Protein AF-A0A954MR33-F1 (afdb_monomer_lite)

Foldseek 3Di:
DDDDDDPPPDDDPVNVVVVVVVVVVVVVVVVVVVVVVVVVVVVVVVVVVVVLVVQLQVVVCVVLVDGFDQFDDPPDPPQGGDGSVLVSCVSRPNVVVNVVPPVVVNVCPCVVVVCSVVPPPDD

Structure (mmCIF, N/CA/C/O backbone):
data_AF-A0A954MR33-F1
#
_entry.id   AF-A0A954MR33-F1
#
loop_
_atom_site.group_PDB
_atom_site.id
_atom_site.type_symbol
_atom_site.label_atom_id
_atom_site.label_alt_id
_atom_site.label_comp_id
_atom_site.label_asym_id
_atom_site.label_entity_id
_atom_site.label_seq_id
_atom_site.pdbx_PDB_ins_code
_atom_site.Cartn_x
_atom_site.Cartn_y
_atom_site.Cartn_z
_atom_site.occupancy
_atom_site.B_iso_or_equiv
_atom_site.auth_seq_id
_atom_site.auth_comp_id
_atom_site.auth_asym_id
_atom_site.auth_atom_id
_atom_site.pdbx_PDB_model_num
ATOM 1 N N . MET A 1 1 ? -55.265 30.961 31.242 1.00 49.25 1 MET A N 1
ATOM 2 C CA . MET A 1 1 ? -53.797 31.098 31.392 1.00 49.25 1 MET A CA 1
ATOM 3 C C . MET A 1 1 ? -53.198 29.703 31.623 1.00 49.25 1 MET A C 1
ATOM 5 O O . MET A 1 1 ? -53.251 29.200 32.737 1.00 49.25 1 MET A O 1
ATOM 9 N N . LYS A 1 2 ? -52.750 29.004 30.566 1.00 54.09 2 LYS A N 1
ATOM 10 C CA . LYS A 1 2 ? -52.197 27.635 30.661 1.00 54.09 2 LYS A CA 1
ATOM 11 C C . LYS A 1 2 ? -50.698 27.720 30.971 1.00 54.09 2 LYS A C 1
ATOM 13 O O . LYS A 1 2 ? -49.931 28.174 30.130 1.00 54.09 2 LYS A O 1
ATOM 18 N N . ARG A 1 3 ? -50.285 27.332 32.183 1.00 65.56 3 ARG A N 1
ATOM 19 C CA . ARG A 1 3 ? -48.866 27.267 32.575 1.00 65.56 3 ARG A CA 1
ATOM 20 C C . ARG A 1 3 ? -48.247 25.983 32.023 1.00 65.56 3 ARG A C 1
ATOM 22 O O . ARG A 1 3 ? -48.623 24.888 32.430 1.00 65.56 3 ARG A O 1
ATOM 29 N N . ASN A 1 4 ? -47.320 26.148 31.088 1.00 64.88 4 ASN A N 1
ATOM 30 C CA . ASN A 1 4 ? -46.557 25.076 30.462 1.00 64.88 4 ASN A CA 1
ATOM 31 C C . ASN A 1 4 ? -45.481 24.597 31.458 1.00 64.88 4 ASN A C 1
ATOM 33 O O . ASN A 1 4 ? -44.533 25.335 31.726 1.00 64.88 4 ASN A O 1
ATOM 37 N N . ARG A 1 5 ? -45.642 23.416 32.071 1.00 69.06 5 ARG A N 1
ATOM 38 C CA . ARG A 1 5 ? -44.605 22.844 32.948 1.00 69.06 5 ARG A CA 1
ATOM 39 C C . ARG A 1 5 ? -43.525 22.218 32.069 1.00 69.06 5 ARG A C 1
ATOM 41 O O . ARG A 1 5 ? -43.779 21.204 31.427 1.00 69.06 5 ARG A O 1
ATOM 48 N N . LYS A 1 6 ? -42.336 22.818 32.037 1.00 66.50 6 LYS A N 1
ATOM 49 C CA . LYS A 1 6 ? -41.143 22.157 31.503 1.00 66.50 6 LYS A CA 1
ATOM 50 C C . LYS A 1 6 ? -40.707 21.102 32.522 1.00 66.50 6 LYS A C 1
ATOM 52 O O . LYS A 1 6 ? -40.480 21.441 33.679 1.00 66.50 6 LYS A O 1
ATOM 57 N N . PHE A 1 7 ? -40.668 19.838 32.111 1.00 59.94 7 PHE A N 1
ATOM 58 C CA . PHE A 1 7 ? -40.017 18.781 32.879 1.00 59.94 7 PHE A CA 1
ATOM 59 C C . PHE A 1 7 ? -38.512 18.990 32.749 1.00 59.94 7 PHE A C 1
ATOM 61 O O . PHE A 1 7 ? -37.950 18.735 31.688 1.00 59.94 7 PHE A O 1
ATOM 68 N N . ASP A 1 8 ? -37.886 19.498 33.804 1.00 62.78 8 ASP A N 1
ATOM 69 C CA . ASP A 1 8 ? -36.432 19.516 33.914 1.00 62.78 8 ASP A CA 1
ATOM 70 C C . ASP A 1 8 ? -36.014 18.156 34.488 1.00 62.78 8 ASP A C 1
ATOM 72 O O . ASP A 1 8 ? -36.080 17.913 35.694 1.00 62.78 8 ASP A O 1
ATOM 76 N N . SER A 1 9 ? -35.7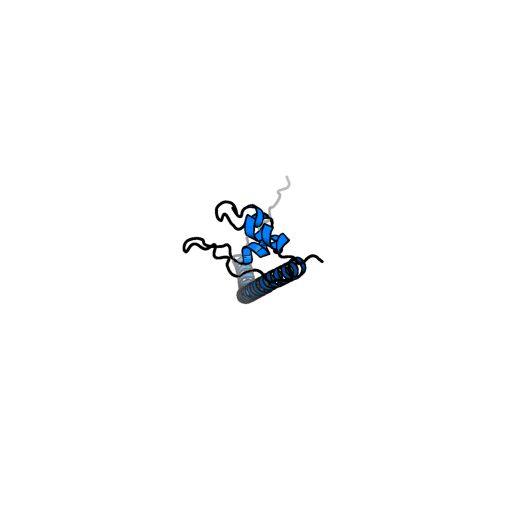12 17.204 33.606 1.00 67.38 9 SER A N 1
ATOM 77 C CA . SER A 1 9 ? -35.150 15.909 33.986 1.00 67.38 9 SER A CA 1
ATOM 78 C C . SER A 1 9 ? -33.659 16.095 34.265 1.00 67.38 9 SER A C 1
ATOM 80 O O . SER A 1 9 ? -32.845 16.101 33.342 1.00 67.38 9 SER A O 1
ATOM 82 N N . GLY A 1 10 ? -33.306 16.288 35.536 1.00 72.75 10 GLY A N 1
ATOM 83 C CA . GLY A 1 10 ? -31.915 16.297 35.979 1.00 72.75 10 GLY A CA 1
ATOM 84 C C . GLY A 1 10 ? -31.289 14.915 35.797 1.00 72.75 10 GLY A C 1
ATOM 85 O O . GLY A 1 10 ? -31.802 13.931 36.323 1.00 72.75 10 GLY A O 1
ATOM 86 N N . PHE A 1 11 ? -30.192 14.853 35.044 1.00 71.06 11 PHE A N 1
ATOM 87 C CA . PHE A 1 11 ? -29.428 13.628 34.823 1.00 71.06 11 PHE A CA 1
ATOM 88 C C . PHE A 1 11 ? -28.820 13.175 36.151 1.00 71.06 11 PHE A C 1
ATOM 90 O O . PHE A 1 11 ? -28.105 13.941 36.807 1.00 71.06 11 PHE A O 1
ATOM 97 N N . THR A 1 12 ? -29.110 11.952 36.585 1.00 86.19 12 THR A N 1
ATOM 98 C CA . THR A 1 12 ? -28.494 11.441 37.809 1.00 86.19 12 THR A CA 1
ATOM 99 C C . THR A 1 12 ? -27.020 11.141 37.530 1.00 86.19 12 THR A C 1
ATOM 101 O O . THR A 1 12 ? -26.667 10.602 36.482 1.00 86.19 12 THR A O 1
ATOM 104 N N . LEU A 1 13 ? -26.125 11.476 38.467 1.00 86.38 13 LEU A N 1
ATOM 105 C CA . LEU A 1 13 ? -24.688 11.156 38.364 1.00 86.38 13 LEU A CA 1
ATOM 106 C C . LEU A 1 13 ? -24.444 9.671 38.029 1.00 86.38 13 LEU A C 1
ATOM 108 O O . LEU A 1 13 ? -23.473 9.333 37.356 1.00 86.38 13 LEU A O 1
ATOM 112 N N . ILE A 1 14 ? -25.357 8.804 38.472 1.00 91.25 14 ILE A N 1
ATOM 113 C CA . ILE A 1 14 ? -25.335 7.359 38.248 1.00 91.25 14 ILE A CA 1
ATOM 114 C C . ILE A 1 14 ? -25.606 6.976 36.788 1.00 91.25 14 ILE A C 1
ATOM 116 O O . ILE A 1 14 ? -24.909 6.110 36.260 1.00 91.25 14 ILE A O 1
ATOM 120 N N . GLU A 1 15 ? -26.554 7.634 36.113 1.00 89.81 15 GLU A N 1
ATOM 121 C CA . GLU A 1 15 ? -26.833 7.381 34.694 1.00 89.81 15 GLU A CA 1
ATOM 122 C C . GLU A 1 15 ? -25.617 7.723 33.834 1.00 89.81 15 GLU A C 1
ATOM 124 O O . GLU A 1 15 ? -25.275 6.975 32.920 1.00 89.81 15 GLU A O 1
ATOM 129 N N . LEU A 1 16 ? -24.899 8.802 34.165 1.00 90.31 16 LEU A N 1
ATOM 130 C CA . LEU A 1 16 ? -23.695 9.196 33.427 1.00 90.31 16 LEU A CA 1
ATOM 131 C C . LEU A 1 16 ? -22.553 8.203 33.646 1.00 90.31 16 LEU A C 1
ATOM 133 O O . LEU A 1 16 ? -21.842 7.850 32.705 1.00 90.31 16 LEU A O 1
ATOM 137 N N . LEU A 1 17 ? -22.401 7.732 34.884 1.00 92.81 17 LEU A N 1
ATOM 138 C CA . LEU A 1 17 ? -21.331 6.823 35.281 1.00 92.81 17 LEU A CA 1
ATOM 139 C C . LEU A 1 17 ? -21.471 5.453 34.599 1.00 92.81 17 LEU A C 1
ATOM 141 O O . LEU A 1 17 ? -20.485 4.898 34.115 1.00 92.81 17 LEU A O 1
ATOM 145 N N . VAL A 1 18 ? -22.696 4.935 34.478 1.00 94.00 18 VAL A N 1
ATOM 146 C CA . VAL A 1 18 ? -22.956 3.682 33.749 1.00 94.00 18 VAL A CA 1
ATOM 147 C C . VAL A 1 18 ? -22.573 3.799 32.275 1.00 94.00 18 VAL A C 1
ATOM 149 O O . VAL A 1 18 ? -21.949 2.889 31.728 1.00 94.00 18 VAL A O 1
ATOM 152 N N . VAL A 1 19 ? -22.891 4.923 31.631 1.00 94.62 19 VAL A N 1
ATOM 153 C CA . VAL A 1 19 ? -22.623 5.107 30.198 1.00 94.62 19 VAL A CA 1
ATOM 154 C C . VAL A 1 19 ? -21.122 5.128 29.922 1.00 94.62 19 VAL A C 1
ATOM 156 O O . VAL A 1 19 ? -20.651 4.418 29.031 1.00 94.62 19 VAL A O 1
ATOM 159 N N . ILE A 1 20 ? -20.347 5.876 30.711 1.00 95.50 20 ILE A N 1
ATOM 160 C CA . ILE A 1 20 ? -18.889 5.911 30.537 1.00 95.50 20 ILE A CA 1
ATOM 161 C C . ILE A 1 20 ? -18.244 4.552 30.843 1.00 95.50 20 ILE A C 1
ATOM 163 O O . ILE A 1 20 ? -17.287 4.176 30.167 1.00 95.50 20 ILE A O 1
ATOM 167 N N . ALA A 1 21 ? -18.789 3.785 31.796 1.00 95.12 21 ALA A N 1
ATOM 168 C CA . ALA A 1 21 ? -18.299 2.447 32.117 1.00 95.12 21 ALA A CA 1
ATOM 169 C C . ALA A 1 21 ? -18.500 1.476 30.944 1.00 95.12 21 ALA A C 1
ATOM 171 O O . ALA A 1 21 ? -17.578 0.745 30.582 1.00 95.12 21 ALA A O 1
ATOM 172 N N . ILE A 1 22 ? -19.667 1.513 30.293 1.00 95.81 22 ILE A N 1
ATOM 173 C CA . ILE A 1 22 ? -19.939 0.691 29.108 1.00 95.81 22 ILE A CA 1
ATOM 174 C C . ILE A 1 22 ? -19.003 1.086 27.956 1.00 95.81 22 ILE A C 1
ATOM 176 O O . ILE A 1 22 ? -18.389 0.212 27.347 1.00 95.81 22 ILE A O 1
ATOM 180 N N . ILE A 1 23 ? -18.821 2.386 27.686 1.00 95.56 23 ILE A N 1
ATOM 181 C CA . ILE A 1 23 ? -17.908 2.862 26.630 1.00 95.56 23 ILE A CA 1
ATOM 182 C C . ILE A 1 23 ? -16.465 2.412 26.904 1.00 95.56 23 ILE A C 1
ATOM 184 O O . ILE A 1 23 ? -15.787 1.954 25.985 1.00 95.56 23 ILE A O 1
ATOM 188 N N . ALA A 1 24 ? -15.999 2.484 28.155 1.0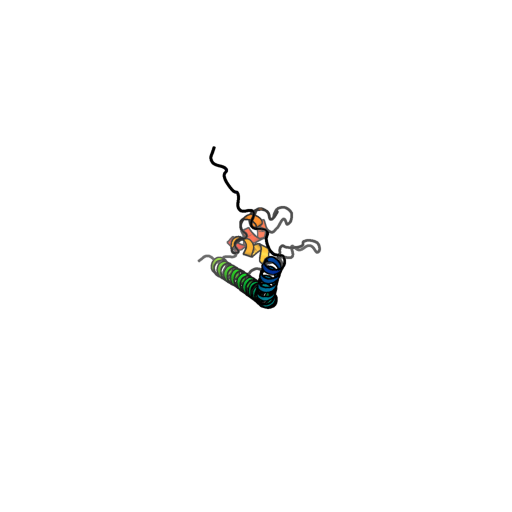0 95.06 24 ALA A N 1
ATOM 189 C CA . ALA A 1 24 ? -14.654 2.053 28.531 1.00 95.06 24 ALA A CA 1
ATOM 190 C C . ALA A 1 24 ? -14.423 0.553 28.274 1.00 95.06 24 ALA A C 1
ATOM 192 O O . ALA A 1 24 ? -13.364 0.178 27.768 1.00 95.06 24 ALA A O 1
ATOM 193 N N . VAL A 1 25 ? -15.416 -0.298 28.562 1.00 94.31 25 VAL A N 1
ATOM 194 C CA . VAL A 1 25 ? -15.359 -1.742 28.267 1.00 94.31 25 VAL A CA 1
ATOM 195 C C . VAL A 1 25 ? -15.369 -2.004 26.760 1.00 94.31 25 VAL A C 1
ATOM 197 O O . VAL A 1 25 ? -14.606 -2.830 26.271 1.00 94.31 25 VAL A O 1
ATOM 200 N N . LEU A 1 26 ? -16.187 -1.280 25.995 1.00 95.50 26 LEU A N 1
ATOM 201 C CA . LEU A 1 26 ? -16.221 -1.437 24.540 1.00 95.50 26 LEU A CA 1
ATOM 202 C C . LEU A 1 26 ? -14.888 -1.028 23.895 1.00 95.50 26 LEU A C 1
ATOM 204 O O . LEU A 1 26 ? -14.363 -1.749 23.050 1.00 95.50 26 LEU A O 1
ATOM 208 N N . VAL A 1 27 ? -14.301 0.097 24.309 1.00 93.75 27 VAL A N 1
ATOM 209 C CA . VAL A 1 27 ? -13.027 0.585 23.757 1.00 93.75 27 VAL A CA 1
ATOM 210 C C . VAL A 1 27 ? -11.847 -0.296 24.176 1.00 93.75 27 VAL A C 1
ATOM 212 O O . VAL A 1 27 ? -10.956 -0.534 23.358 1.00 93.75 27 VAL A O 1
ATOM 215 N N . SER A 1 28 ? -11.832 -0.822 25.405 1.00 91.38 28 SER A N 1
ATOM 216 C CA . SER A 1 28 ? -10.748 -1.699 25.873 1.00 91.38 28 SER A CA 1
ATOM 217 C C . SER A 1 28 ? -10.663 -3.006 25.081 1.00 91.38 28 SER A C 1
ATOM 219 O O . SER A 1 28 ? -9.561 -3.486 24.824 1.00 91.38 28 SER A O 1
ATOM 221 N N . LEU A 1 29 ? -11.798 -3.530 24.609 1.00 90.69 29 LEU A N 1
ATOM 222 C CA . LEU A 1 29 ? -11.844 -4.689 23.714 1.00 90.69 29 LEU A CA 1
ATOM 223 C C . LEU A 1 29 ? -11.387 -4.350 22.282 1.00 90.69 29 LEU A C 1
ATOM 225 O O . LEU A 1 29 ? -10.856 -5.212 21.583 1.00 90.69 29 LEU A O 1
ATOM 229 N N . LEU A 1 30 ? -11.542 -3.095 21.846 1.00 88.62 30 LEU A N 1
ATOM 230 C CA . LEU A 1 30 ? -11.180 -2.645 20.496 1.00 88.62 30 LEU A CA 1
ATOM 231 C C . LEU A 1 30 ? -9.697 -2.264 20.353 1.00 88.62 30 LEU A C 1
ATOM 233 O O . LEU A 1 30 ? -9.094 -2.540 19.316 1.00 88.62 30 LEU A O 1
ATOM 237 N N . LEU A 1 31 ? -9.077 -1.664 21.372 1.00 86.69 31 LEU A N 1
ATOM 238 C CA . LEU A 1 31 ? -7.673 -1.220 21.340 1.00 86.69 31 LEU A CA 1
ATOM 239 C C . LEU A 1 31 ? -6.654 -2.299 20.905 1.00 86.69 31 LEU A C 1
ATOM 241 O O . LEU A 1 31 ? -5.855 -2.011 20.005 1.00 86.69 31 LEU A O 1
ATOM 245 N N . PRO A 1 32 ? -6.659 -3.529 21.461 1.00 84.00 32 PRO A N 1
ATOM 246 C CA . PRO A 1 32 ? -5.722 -4.572 21.037 1.00 84.00 32 PRO A CA 1
ATOM 247 C C . PRO A 1 32 ? -6.002 -5.073 19.610 1.00 84.00 32 PRO A C 1
ATOM 249 O O . PRO A 1 32 ? -5.073 -5.446 18.891 1.00 84.00 32 PRO A O 1
ATOM 252 N N . ALA A 1 33 ? -7.260 -5.039 19.158 1.00 86.44 33 ALA A N 1
ATOM 253 C CA . ALA A 1 33 ? -7.639 -5.446 17.805 1.00 86.44 33 ALA A CA 1
ATOM 254 C C . ALA A 1 33 ? -7.193 -4.425 16.738 1.00 86.44 33 ALA A C 1
ATOM 256 O O . ALA A 1 33 ? -6.748 -4.804 15.653 1.00 86.44 33 ALA A O 1
ATOM 257 N N . VAL A 1 34 ? -7.230 -3.123 17.049 1.00 88.38 34 VAL A N 1
ATOM 258 C CA . VAL A 1 34 ? -6.817 -2.048 16.124 1.00 88.38 34 VAL A CA 1
ATOM 259 C C . VAL A 1 34 ? -5.332 -2.141 15.758 1.00 88.38 34 VAL A C 1
ATOM 261 O O . VAL A 1 34 ? -4.946 -1.824 14.631 1.00 88.38 34 VAL A O 1
ATOM 264 N N . GLN A 1 35 ? -4.480 -2.600 16.674 1.00 82.88 35 GLN A N 1
ATOM 265 C CA . GLN A 1 35 ? -3.043 -2.742 16.421 1.00 82.88 35 GLN A CA 1
ATOM 266 C C . GLN A 1 35 ? -2.748 -3.905 15.470 1.00 82.88 35 GLN A C 1
ATOM 268 O O . GLN A 1 35 ? -1.981 -3.736 14.520 1.00 82.88 35 GLN A O 1
ATOM 273 N N . GLN A 1 36 ? -3.436 -5.036 15.659 1.00 84.88 36 GLN A N 1
ATOM 274 C CA . GLN A 1 36 ? -3.368 -6.177 14.743 1.00 84.88 36 GLN A CA 1
ATOM 275 C C . GLN A 1 36 ? -3.857 -5.790 13.344 1.00 84.88 36 GLN A C 1
ATOM 277 O O . GLN A 1 36 ? -3.195 -6.090 12.351 1.00 84.88 36 GLN A O 1
ATOM 282 N N . ALA A 1 37 ? -4.961 -5.041 13.260 1.00 82.94 37 ALA A N 1
ATOM 283 C CA . ALA A 1 37 ? -5.478 -4.533 11.993 1.00 82.94 37 ALA A CA 1
ATOM 284 C C . ALA A 1 37 ? -4.490 -3.576 11.303 1.00 82.94 37 ALA A C 1
ATOM 286 O O . ALA A 1 37 ? -4.252 -3.698 10.101 1.00 82.94 37 ALA A O 1
ATOM 287 N N . ARG A 1 38 ? -3.851 -2.661 12.047 1.00 91.62 38 ARG A N 1
ATOM 288 C CA . ARG A 1 38 ? -2.814 -1.768 11.497 1.00 91.62 38 ARG A CA 1
ATOM 289 C C . ARG A 1 38 ? -1.606 -2.537 10.983 1.00 91.62 38 ARG A C 1
ATOM 291 O O . ARG A 1 38 ? -1.068 -2.199 9.931 1.00 91.62 38 ARG A O 1
ATOM 298 N N . GLU A 1 39 ? -1.157 -3.553 11.708 1.00 89.19 39 GLU A N 1
ATOM 299 C CA . GLU A 1 39 ? -0.007 -4.338 11.276 1.00 89.19 39 GLU A CA 1
ATOM 300 C C . GLU A 1 39 ? -0.332 -5.204 10.054 1.00 89.19 39 GLU A C 1
ATOM 302 O O . GLU A 1 39 ? 0.448 -5.226 9.100 1.00 89.19 39 GLU A O 1
ATOM 307 N N . ALA A 1 40 ? -1.510 -5.827 10.018 1.00 87.25 40 ALA A N 1
ATOM 308 C CA . ALA A 1 40 ? -2.002 -6.546 8.847 1.00 87.25 40 ALA A CA 1
ATOM 309 C C . ALA A 1 40 ? -2.151 -5.623 7.624 1.00 87.25 40 ALA A C 1
ATOM 311 O O . ALA A 1 40 ? -1.763 -6.005 6.517 1.00 87.25 40 ALA A O 1
ATOM 312 N N . ALA A 1 41 ? -2.633 -4.390 7.816 1.00 87.31 41 ALA A N 1
ATOM 313 C CA . ALA A 1 41 ? -2.711 -3.382 6.761 1.00 87.31 41 ALA A CA 1
ATOM 314 C C . ALA A 1 41 ? -1.321 -3.007 6.224 1.00 87.31 41 ALA A C 1
ATOM 316 O O . ALA A 1 41 ? -1.118 -3.042 5.012 1.00 87.31 41 ALA A O 1
ATOM 317 N N . ARG A 1 42 ? -0.330 -2.751 7.094 1.00 93.06 42 ARG A N 1
ATOM 318 C CA . ARG A 1 42 ? 1.058 -2.470 6.670 1.00 93.06 42 ARG A CA 1
ATOM 319 C C . ARG A 1 42 ? 1.676 -3.632 5.892 1.00 93.06 42 ARG A C 1
ATOM 321 O O . ARG A 1 42 ? 2.305 -3.415 4.859 1.00 93.06 42 ARG A O 1
ATOM 328 N N . ARG A 1 43 ? 1.471 -4.870 6.356 1.00 92.38 43 ARG A N 1
ATOM 329 C CA . ARG A 1 43 ? 1.940 -6.081 5.660 1.00 92.38 43 ARG A CA 1
ATOM 330 C C . ARG A 1 43 ? 1.283 -6.225 4.286 1.00 92.38 43 ARG A C 1
ATOM 332 O O . ARG A 1 43 ? 1.967 -6.508 3.306 1.00 92.38 43 ARG A O 1
ATOM 339 N N . THR A 1 44 ? -0.024 -5.991 4.207 1.00 90.81 44 THR A N 1
ATOM 340 C CA . THR A 1 44 ? -0.791 -6.075 2.955 1.00 90.81 44 THR A CA 1
ATOM 341 C C . THR A 1 44 ? -0.365 -4.993 1.969 1.00 90.81 44 THR A C 1
ATOM 343 O O . THR A 1 44 ? -0.136 -5.293 0.801 1.00 90.81 44 THR A O 1
ATOM 346 N N . GLN A 1 45 ? -0.170 -3.760 2.439 1.00 89.50 45 GLN A N 1
ATOM 347 C CA . GLN A 1 45 ? 0.329 -2.654 1.626 1.00 89.50 45 GLN A CA 1
ATOM 348 C C . GLN A 1 45 ? 1.728 -2.950 1.074 1.00 89.50 45 GLN A C 1
ATOM 350 O O . GLN A 1 45 ? 1.930 -2.853 -0.130 1.00 89.50 45 GLN A O 1
ATOM 355 N N . CYS A 1 46 ? 2.668 -3.407 1.910 1.00 91.69 46 CYS A N 1
ATOM 356 C CA . CYS A 1 46 ? 4.010 -3.794 1.459 1.00 91.69 46 CYS A CA 1
ATOM 357 C C . CYS A 1 46 ? 3.963 -4.900 0.390 1.00 91.69 46 CYS A C 1
ATOM 359 O O . CYS A 1 46 ? 4.580 -4.780 -0.669 1.00 91.69 46 CYS A O 1
ATOM 361 N N . LYS A 1 47 ? 3.157 -5.947 0.617 1.00 91.06 47 LYS A N 1
ATOM 362 C CA . LYS A 1 47 ? 2.961 -7.028 -0.358 1.00 91.06 47 LYS A CA 1
ATOM 363 C C . LYS A 1 47 ? 2.385 -6.513 -1.680 1.00 91.06 47 LYS A C 1
ATOM 365 O O . LYS A 1 47 ? 2.808 -6.967 -2.739 1.00 91.06 47 LYS A O 1
ATOM 370 N N . ASN A 1 48 ? 1.434 -5.585 -1.632 1.00 88.81 48 ASN A N 1
ATOM 371 C CA . ASN A 1 48 ? 0.829 -5.007 -2.830 1.00 88.81 48 ASN A CA 1
ATOM 372 C C . ASN A 1 48 ? 1.809 -4.106 -3.588 1.00 88.81 48 ASN A C 1
ATOM 374 O O . ASN A 1 48 ? 1.889 -4.219 -4.806 1.00 88.81 48 ASN A O 1
ATOM 378 N N . ASN A 1 49 ? 2.621 -3.313 -2.888 1.00 88.50 49 ASN A N 1
ATOM 379 C CA . ASN A 1 49 ? 3.672 -2.504 -3.507 1.00 88.50 49 ASN A CA 1
ATOM 380 C C . ASN A 1 49 ? 4.688 -3.390 -4.251 1.00 88.50 49 ASN A C 1
ATOM 382 O O . ASN A 1 49 ? 5.024 -3.117 -5.399 1.00 88.50 49 ASN A O 1
ATOM 386 N N . MET A 1 50 ? 5.128 -4.501 -3.645 1.00 87.81 50 MET A N 1
ATOM 387 C CA . MET A 1 50 ? 6.029 -5.446 -4.322 1.00 87.81 50 MET A CA 1
ATOM 388 C C . MET A 1 50 ? 5.379 -6.111 -5.540 1.00 87.81 50 MET A C 1
ATOM 390 O O . MET A 1 50 ? 6.044 -6.316 -6.551 1.00 87.81 50 MET A O 1
ATOM 394 N N . LYS A 1 51 ? 4.077 -6.421 -5.478 1.00 89.12 51 LYS A N 1
ATOM 395 C CA . LYS A 1 51 ? 3.334 -6.926 -6.642 1.00 89.12 51 LYS A CA 1
ATOM 396 C C . LYS A 1 51 ? 3.269 -5.899 -7.773 1.00 89.12 51 LYS A C 1
ATOM 398 O O . LYS A 1 51 ? 3.462 -6.280 -8.920 1.00 89.12 51 LYS A O 1
ATOM 403 N N . GLN A 1 52 ? 3.026 -4.626 -7.461 1.00 87.56 52 GLN A N 1
ATOM 404 C CA . GLN A 1 52 ? 3.018 -3.546 -8.455 1.00 87.56 52 GLN A CA 1
ATOM 405 C C . GLN A 1 52 ? 4.390 -3.389 -9.121 1.00 87.56 52 GLN A C 1
ATOM 407 O O . GLN A 1 52 ? 4.459 -3.283 -10.341 1.00 87.56 52 GLN A O 1
ATOM 412 N N . LEU A 1 53 ? 5.481 -3.472 -8.351 1.00 87.56 53 LEU A N 1
ATOM 413 C CA . LEU A 1 53 ? 6.841 -3.464 -8.901 1.00 87.56 53 LEU A CA 1
ATOM 414 C C . LEU A 1 53 ? 7.123 -4.682 -9.788 1.00 87.56 53 LEU A C 1
ATOM 416 O O . LEU A 1 53 ? 7.711 -4.537 -10.855 1.00 87.56 53 LEU A O 1
ATOM 420 N N . GLY A 1 54 ? 6.685 -5.875 -9.378 1.00 88.62 54 GLY A N 1
ATOM 421 C CA . GLY A 1 54 ? 6.817 -7.090 -10.185 1.00 88.62 54 GLY A CA 1
ATOM 422 C C . GLY A 1 54 ? 6.084 -6.986 -11.522 1.00 88.62 54 GLY A C 1
ATOM 423 O O . GLY A 1 54 ? 6.660 -7.289 -12.562 1.00 88.62 54 GLY A O 1
ATOM 424 N N . LEU A 1 55 ? 4.843 -6.495 -11.508 1.00 89.94 55 LEU A N 1
ATOM 425 C CA . LEU A 1 55 ? 4.069 -6.244 -12.727 1.00 89.94 55 LEU A CA 1
ATOM 426 C C . LEU A 1 55 ? 4.742 -5.198 -13.620 1.00 89.94 55 LEU A C 1
ATOM 428 O O . LEU A 1 55 ? 4.847 -5.409 -14.823 1.00 89.94 55 LEU A O 1
ATOM 432 N N . ALA A 1 56 ? 5.256 -4.111 -13.041 1.00 86.12 56 ALA A N 1
ATOM 433 C CA . ALA A 1 56 ? 5.983 -3.093 -13.791 1.00 86.12 56 ALA A CA 1
ATOM 434 C C . ALA A 1 56 ? 7.244 -3.659 -14.466 1.00 86.12 56 ALA A C 1
ATOM 436 O O . ALA A 1 56 ? 7.495 -3.358 -15.629 1.00 86.12 56 ALA A O 1
ATOM 437 N N . MET A 1 57 ? 8.006 -4.518 -13.777 1.00 86.31 57 MET A N 1
ATOM 438 C CA . MET A 1 57 ? 9.170 -5.198 -14.359 1.00 86.31 57 MET A CA 1
ATOM 439 C C . MET A 1 57 ? 8.792 -6.159 -15.486 1.00 86.31 57 MET A C 1
ATOM 441 O O . MET A 1 57 ? 9.500 -6.210 -16.486 1.00 86.31 57 MET A O 1
ATOM 445 N N . HIS A 1 58 ? 7.692 -6.904 -15.345 1.00 88.44 58 HIS A N 1
ATOM 446 C CA . HIS A 1 58 ? 7.200 -7.766 -16.420 1.00 88.44 58 HIS A CA 1
ATOM 447 C C . HIS A 1 58 ? 6.750 -6.952 -17.638 1.00 88.44 58 HIS A C 1
ATOM 449 O O . HIS A 1 58 ? 7.190 -7.252 -18.738 1.00 88.44 58 HIS A O 1
ATOM 455 N N . ASN A 1 59 ? 5.999 -5.864 -17.447 1.00 85.88 59 ASN A N 1
ATOM 456 C CA . ASN A 1 59 ? 5.600 -4.975 -18.546 1.00 85.88 59 ASN A CA 1
ATOM 457 C C . ASN A 1 59 ? 6.811 -4.337 -19.255 1.00 85.88 59 ASN A C 1
ATOM 459 O O . ASN A 1 59 ? 6.818 -4.180 -20.477 1.00 85.88 59 ASN A O 1
ATOM 463 N N . TYR A 1 60 ? 7.847 -3.979 -18.492 1.00 81.31 60 TYR A N 1
ATOM 464 C CA . TYR A 1 60 ? 9.110 -3.492 -19.042 1.00 81.31 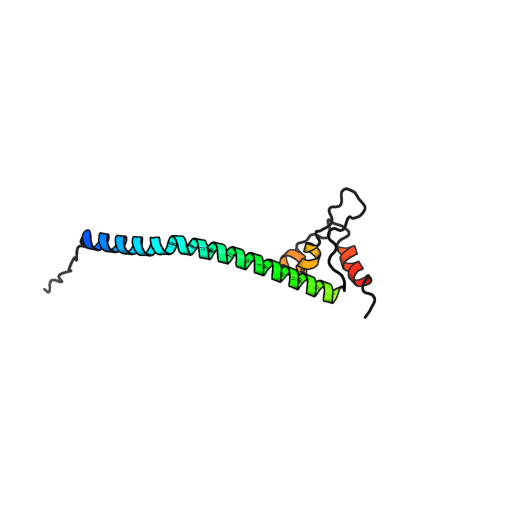60 TYR A CA 1
ATOM 465 C C . TYR A 1 60 ? 9.819 -4.578 -19.859 1.00 81.31 60 TYR A C 1
ATOM 467 O O . TYR A 1 60 ? 10.254 -4.321 -20.978 1.00 81.31 60 TYR A O 1
ATOM 475 N N . HIS A 1 61 ? 9.894 -5.801 -19.331 1.00 83.75 61 HIS A N 1
ATOM 476 C CA . HIS A 1 61 ? 10.480 -6.936 -20.037 1.00 83.75 61 HIS A CA 1
ATOM 477 C C . HIS A 1 61 ? 9.708 -7.290 -21.316 1.00 83.75 61 HIS A C 1
ATOM 479 O O . HIS A 1 6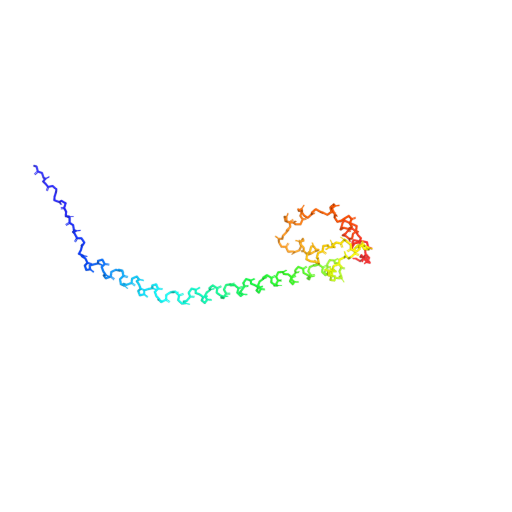1 ? 10.339 -7.551 -22.331 1.00 83.75 61 HIS A O 1
ATOM 485 N N . ASP A 1 62 ? 8.378 -7.222 -21.311 1.00 83.75 62 ASP A N 1
ATOM 486 C CA . ASP A 1 62 ? 7.560 -7.461 -22.507 1.00 83.75 62 ASP A CA 1
ATOM 487 C C . ASP A 1 62 ? 7.818 -6.412 -23.604 1.00 83.75 62 ASP A C 1
ATOM 489 O O . ASP A 1 62 ? 7.723 -6.723 -24.787 1.00 83.75 62 ASP A O 1
ATOM 493 N N . THR A 1 63 ? 8.173 -5.178 -23.223 1.00 79.62 63 THR A N 1
ATOM 494 C CA . THR A 1 63 ? 8.442 -4.083 -24.173 1.00 79.62 63 THR A CA 1
ATOM 495 C C . THR A 1 63 ? 9.888 -4.086 -24.681 1.00 79.62 63 THR A C 1
ATOM 497 O O . THR A 1 63 ? 10.129 -3.861 -25.863 1.00 79.62 63 THR A O 1
ATOM 500 N N . PHE A 1 64 ? 10.863 -4.313 -23.795 1.00 77.12 64 PHE A N 1
ATOM 501 C CA . PHE A 1 64 ? 12.294 -4.144 -24.087 1.00 77.12 64 PHE A CA 1
ATOM 502 C C . PHE A 1 64 ? 13.079 -5.462 -24.145 1.00 77.12 64 PHE A C 1
ATOM 504 O O . PHE A 1 64 ? 14.292 -5.441 -24.351 1.00 77.12 64 PHE A O 1
ATOM 511 N N . LEU A 1 65 ? 12.425 -6.606 -23.907 1.00 82.00 65 LEU A N 1
ATOM 512 C CA . LEU A 1 65 ? 13.008 -7.959 -23.852 1.00 82.00 65 LEU A CA 1
ATOM 513 C C . LEU A 1 65 ? 14.198 -8.103 -22.886 1.00 82.00 65 LEU A C 1
ATOM 515 O O . LEU A 1 65 ? 14.944 -9.080 -22.919 1.00 82.00 65 LEU A O 1
ATOM 519 N N . THR A 1 66 ? 14.362 -7.147 -21.974 1.00 77.50 66 THR A N 1
ATOM 520 C CA . THR A 1 66 ? 15.458 -7.072 -21.008 1.00 77.50 66 THR A CA 1
ATOM 521 C C . THR A 1 66 ? 14.951 -6.519 -19.682 1.00 77.50 66 THR A C 1
ATOM 523 O O . THR A 1 66 ? 13.914 -5.862 -19.630 1.00 77.50 66 THR A O 1
ATOM 526 N N . PHE A 1 67 ? 15.661 -6.803 -18.594 1.00 81.44 67 PHE A N 1
ATOM 527 C CA . PHE A 1 67 ? 15.373 -6.207 -17.289 1.00 81.44 67 PHE A CA 1
ATOM 528 C C . PHE A 1 67 ? 16.098 -4.860 -17.137 1.00 81.44 67 PHE A C 1
ATOM 530 O O . PHE A 1 67 ? 17.145 -4.653 -17.757 1.00 81.44 67 PHE A O 1
ATOM 537 N N . PRO A 1 68 ? 15.565 -3.928 -16.325 1.00 71.12 68 PRO A N 1
ATOM 538 C CA . PRO A 1 68 ? 16.150 -2.602 -16.175 1.00 71.12 68 PRO A CA 1
ATOM 539 C C . PRO A 1 68 ? 17.548 -2.678 -15.549 1.00 71.12 68 PRO A C 1
ATOM 541 O O . PRO A 1 68 ? 17.815 -3.461 -14.635 1.00 71.12 68 PRO A O 1
ATOM 544 N N . ILE A 1 69 ? 18.448 -1.831 -16.038 1.00 70.81 69 ILE A N 1
ATOM 545 C CA . ILE A 1 69 ? 19.842 -1.781 -15.593 1.00 70.81 69 ILE A CA 1
ATOM 546 C C . ILE A 1 69 ? 19.898 -1.154 -14.193 1.00 70.81 69 ILE A C 1
ATOM 548 O O . ILE A 1 69 ? 19.352 -0.076 -13.973 1.00 70.81 69 ILE A O 1
ATOM 552 N N . GLY A 1 70 ? 20.586 -1.816 -13.252 1.00 67.94 70 GLY A N 1
ATOM 553 C CA . GLY A 1 70 ? 20.681 -1.417 -11.837 1.00 67.94 70 GLY A CA 1
ATOM 554 C C . GLY A 1 70 ? 21.121 0.036 -11.612 1.00 67.94 70 GLY A C 1
ATOM 555 O O . GLY A 1 70 ? 20.523 0.755 -10.807 1.00 67.94 70 GLY A O 1
ATOM 556 N N . ASN A 1 71 ? 22.170 0.451 -12.326 1.00 64.44 71 ASN A N 1
ATOM 557 C CA . ASN A 1 71 ? 22.708 1.807 -12.337 1.00 64.44 71 ASN A CA 1
ATOM 558 C C . ASN A 1 71 ? 23.478 2.027 -13.649 1.00 64.44 71 ASN A C 1
ATOM 560 O O . ASN A 1 71 ? 24.233 1.152 -14.077 1.00 64.44 71 ASN A O 1
ATOM 564 N N . LEU A 1 72 ? 23.299 3.186 -14.277 1.00 61.34 72 LEU A N 1
ATOM 565 C CA . LEU A 1 72 ? 24.049 3.589 -15.463 1.00 61.34 72 LEU A CA 1
ATOM 566 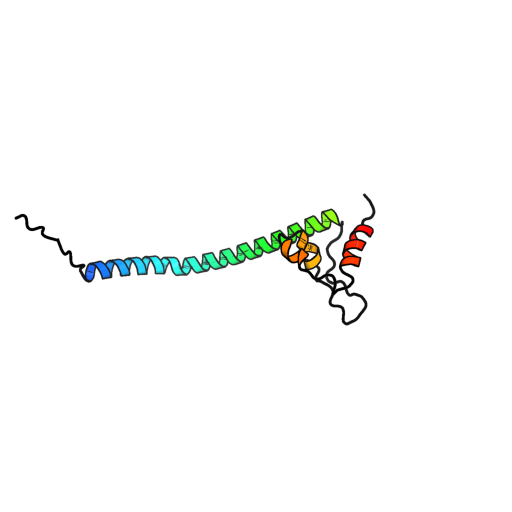C C . LEU A 1 72 ? 25.164 4.551 -15.059 1.00 61.34 72 LEU A C 1
ATOM 568 O O . LEU A 1 72 ? 24.951 5.753 -14.921 1.00 61.34 72 LEU A O 1
ATOM 572 N N . TYR A 1 73 ? 26.375 4.018 -14.900 1.00 57.28 73 TYR A N 1
ATOM 573 C CA . TYR A 1 73 ? 27.566 4.836 -14.700 1.00 57.28 73 TYR A CA 1
ATOM 574 C C . TYR A 1 73 ? 27.956 5.499 -16.017 1.00 57.28 73 TYR A C 1
ATOM 576 O O . TYR A 1 73 ? 28.372 4.844 -16.974 1.00 57.28 73 TYR A O 1
ATOM 584 N N . ALA A 1 74 ? 27.833 6.820 -16.074 1.00 53.69 74 ALA A N 1
ATOM 585 C CA . ALA A 1 74 ? 28.147 7.597 -17.257 1.00 53.69 74 ALA A CA 1
ATOM 586 C C . ALA A 1 74 ? 29.631 7.984 -17.320 1.00 53.69 74 ALA A C 1
ATOM 588 O O . ALA A 1 74 ? 29.964 9.157 -17.421 1.00 53.69 74 ALA A O 1
ATOM 589 N N . GLY A 1 75 ? 30.526 6.991 -17.259 1.00 53.19 75 GLY A N 1
ATOM 590 C CA . GLY A 1 75 ? 31.954 7.122 -17.599 1.00 53.19 75 GLY A CA 1
ATOM 591 C C . GLY A 1 75 ? 32.797 8.088 -16.752 1.00 53.19 75 GLY A C 1
ATOM 592 O O . GLY A 1 75 ? 34.016 8.100 -16.883 1.00 53.19 75 GLY A O 1
ATOM 593 N N . THR A 1 76 ? 32.191 8.871 -15.864 1.00 52.97 76 THR A N 1
ATOM 594 C CA . THR A 1 76 ? 32.858 9.788 -14.942 1.00 52.97 76 THR A CA 1
ATOM 595 C C . THR A 1 76 ? 32.500 9.394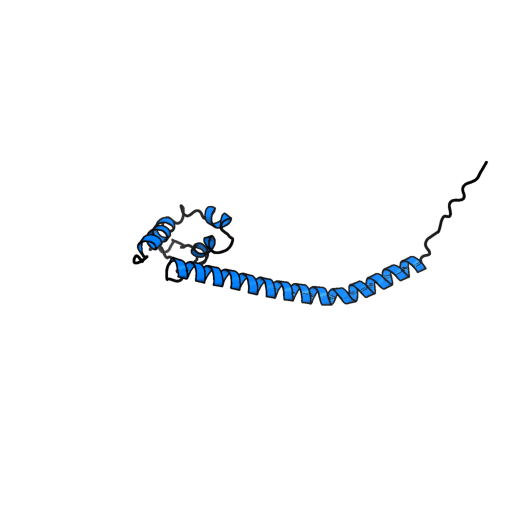 -13.518 1.00 52.97 76 THR A C 1
ATOM 597 O O . THR A 1 76 ? 31.343 9.101 -13.207 1.00 52.97 76 THR A O 1
ATOM 600 N N . THR A 1 77 ? 33.499 9.389 -12.636 1.00 54.38 77 THR A N 1
ATOM 601 C CA . THR A 1 77 ? 33.402 9.010 -11.214 1.00 54.38 77 THR A CA 1
ATOM 602 C C . THR A 1 77 ? 32.449 9.889 -10.390 1.00 54.38 77 THR A C 1
ATOM 604 O O . THR A 1 77 ? 32.253 9.638 -9.205 1.00 54.38 77 THR A O 1
ATOM 607 N N . THR A 1 78 ? 31.837 10.900 -11.010 1.00 54.12 78 THR A N 1
ATOM 608 C CA . THR A 1 78 ? 30.913 11.873 -10.415 1.00 54.12 78 THR A CA 1
ATOM 609 C C . THR A 1 78 ? 29.499 11.834 -11.004 1.00 54.12 78 THR A C 1
ATOM 611 O O . THR A 1 78 ? 28.625 12.548 -10.516 1.00 54.12 78 THR A O 1
ATOM 614 N N . SER A 1 79 ? 29.230 11.005 -12.020 1.00 55.88 79 SER A N 1
ATOM 615 C CA . SER A 1 79 ? 27.886 10.875 -12.594 1.00 55.88 79 SER A CA 1
ATOM 616 C C . SER A 1 79 ? 27.067 9.815 -11.849 1.00 55.88 79 SER A C 1
ATOM 618 O O . SER A 1 79 ? 27.171 8.615 -12.099 1.00 55.88 79 SER A O 1
ATOM 620 N N . ASN A 1 80 ? 26.236 10.262 -10.907 1.00 59.66 80 ASN A N 1
ATOM 621 C CA . ASN A 1 80 ? 25.214 9.408 -10.307 1.00 59.66 80 ASN A CA 1
ATOM 622 C C . ASN A 1 80 ? 24.122 9.157 -11.354 1.00 59.66 80 ASN A C 1
ATOM 624 O O . ASN A 1 80 ? 23.262 10.008 -11.579 1.00 59.66 80 ASN A O 1
ATOM 628 N N . GLY A 1 81 ? 24.187 8.006 -12.024 1.00 62.50 81 GLY A N 1
ATOM 629 C CA . GLY A 1 81 ? 23.107 7.527 -12.876 1.00 62.50 81 GLY A CA 1
ATOM 630 C C . GLY A 1 81 ? 21.807 7.363 -12.092 1.00 62.50 81 GLY A C 1
ATOM 631 O O . GLY A 1 81 ? 21.807 7.149 -10.876 1.00 62.50 81 GLY A O 1
ATOM 632 N N . TRP A 1 82 ? 20.681 7.457 -12.793 1.00 67.38 82 TRP A N 1
ATOM 633 C CA . TRP A 1 82 ? 19.384 7.174 -12.195 1.00 67.38 82 TRP A CA 1
ATOM 634 C C . TRP A 1 82 ? 19.273 5.689 -11.827 1.00 67.38 82 TRP A C 1
ATOM 636 O O . TRP A 1 82 ? 19.813 4.820 -12.515 1.00 67.38 82 TRP A O 1
ATOM 646 N N . SER A 1 83 ? 18.567 5.401 -10.732 1.00 73.94 83 SER A N 1
ATOM 647 C CA . SER A 1 83 ? 18.286 4.025 -10.305 1.00 73.94 83 SER A CA 1
ATOM 648 C C . SER A 1 83 ? 17.467 3.282 -11.365 1.00 73.94 83 SER A C 1
ATOM 650 O O . SER A 1 83 ? 16.652 3.901 -12.043 1.00 73.94 83 SER A O 1
ATOM 652 N N . TRP A 1 84 ? 17.600 1.955 -11.447 1.00 76.25 84 TRP A N 1
ATOM 653 C CA . TRP A 1 84 ? 16.729 1.081 -12.255 1.00 76.25 84 TRP A CA 1
ATOM 654 C C . TRP A 1 84 ? 15.230 1.390 -12.101 1.00 76.25 84 TRP A C 1
ATOM 656 O O . TRP A 1 84 ? 14.465 1.277 -13.055 1.00 76.25 84 TRP A O 1
ATOM 666 N N . LEU A 1 85 ? 14.819 1.835 -10.908 1.00 76.69 85 LEU A N 1
ATOM 667 C CA . LEU A 1 85 ? 13.453 2.255 -10.608 1.00 76.69 85 LEU A CA 1
ATOM 668 C C . LEU A 1 85 ? 12.982 3.401 -11.513 1.00 76.69 85 LEU A C 1
ATOM 670 O O . LEU A 1 85 ? 11.828 3.370 -11.924 1.00 76.69 85 LEU A O 1
ATOM 674 N N . ALA A 1 86 ? 13.868 4.338 -11.886 1.00 74.44 86 ALA A N 1
ATOM 675 C CA . ALA A 1 86 ? 13.597 5.449 -12.808 1.00 74.44 86 ALA A CA 1
ATOM 676 C C . ALA A 1 86 ? 13.038 4.966 -14.159 1.00 74.44 86 ALA A C 1
ATOM 678 O O . ALA A 1 86 ? 12.124 5.577 -14.704 1.00 74.44 86 ALA A O 1
ATOM 679 N N . TYR A 1 87 ? 13.533 3.826 -14.650 1.00 73.56 87 TYR A N 1
ATOM 680 C CA . TYR A 1 87 ? 13.099 3.204 -15.907 1.00 73.56 87 TYR A CA 1
ATOM 681 C C . TYR A 1 87 ? 11.742 2.503 -15.791 1.00 73.56 87 TYR A C 1
ATOM 683 O O . TYR A 1 87 ? 11.059 2.296 -16.791 1.00 73.56 87 TYR A O 1
ATOM 691 N N . LEU A 1 88 ? 11.330 2.155 -14.571 1.00 78.19 88 LEU A N 1
ATOM 692 C CA . LEU A 1 88 ? 10.035 1.543 -14.292 1.00 78.19 88 LEU A CA 1
ATOM 693 C C . LEU A 1 88 ? 8.954 2.562 -13.943 1.00 78.19 88 LEU A C 1
ATOM 695 O O . LEU A 1 88 ? 7.785 2.190 -13.975 1.00 78.19 88 LEU A O 1
ATOM 699 N N . LEU A 1 89 ? 9.301 3.826 -13.655 1.00 74.69 89 LEU A N 1
ATOM 700 C CA . LEU A 1 89 ? 8.329 4.882 -13.346 1.00 74.69 89 LEU A CA 1
ATOM 701 C C . LEU A 1 89 ? 7.143 4.994 -14.321 1.00 74.69 89 LEU A C 1
ATOM 703 O O . LEU A 1 89 ? 6.049 5.248 -13.824 1.00 74.69 89 LEU A O 1
ATOM 707 N N . PRO A 1 90 ? 7.288 4.820 -15.653 1.00 70.88 90 PRO A N 1
ATOM 708 C CA . PRO A 1 90 ? 6.129 4.847 -16.550 1.00 70.88 90 PRO A CA 1
ATOM 709 C C . PRO A 1 90 ? 5.211 3.617 -16.418 1.00 70.88 90 PRO A C 1
ATOM 711 O O . PRO A 1 90 ? 4.053 3.686 -16.828 1.00 70.88 90 PRO A O 1
ATOM 714 N N . TYR A 1 91 ? 5.710 2.513 -15.852 1.00 73.06 91 TYR A N 1
ATOM 715 C CA . TYR A 1 91 ? 4.995 1.242 -15.679 1.00 73.06 91 TYR A CA 1
ATOM 716 C C . TYR A 1 91 ? 4.432 1.034 -14.267 1.00 73.06 91 TYR A C 1
ATOM 718 O O . TYR A 1 91 ? 3.514 0.235 -14.085 1.00 73.06 91 TYR A O 1
ATOM 726 N N . VAL A 1 92 ? 4.956 1.739 -13.262 1.00 75.00 92 VAL A N 1
ATOM 727 C CA . VAL A 1 92 ? 4.243 1.977 -11.998 1.00 75.00 92 VAL A CA 1
ATOM 728 C C . VAL A 1 92 ? 3.338 3.201 -12.158 1.00 75.00 92 VAL A C 1
ATOM 730 O O . VAL A 1 92 ? 3.576 4.053 -13.005 1.00 75.00 92 VAL A O 1
ATOM 733 N N . GLU A 1 93 ? 2.287 3.330 -11.347 1.00 66.88 93 GLU A N 1
ATOM 734 C CA . GLU A 1 93 ? 1.339 4.461 -11.407 1.00 66.88 93 GLU A CA 1
ATOM 735 C C . GLU A 1 93 ? 1.949 5.820 -10.961 1.00 66.88 93 GLU A C 1
ATOM 737 O O . GLU A 1 93 ? 1.258 6.680 -10.423 1.00 66.88 93 GLU A O 1
ATOM 742 N N . LEU A 1 94 ? 3.251 6.045 -11.188 1.00 64.94 94 LEU A N 1
ATOM 743 C CA . LEU A 1 94 ? 4.010 7.267 -10.890 1.00 64.94 94 LEU A CA 1
ATOM 744 C C . LEU A 1 94 ? 4.308 8.095 -12.158 1.00 64.94 94 LEU A C 1
ATOM 746 O O . LEU A 1 94 ? 5.307 8.808 -12.246 1.00 64.94 94 LEU A O 1
ATOM 750 N N . LYS A 1 95 ? 3.417 8.056 -13.155 1.00 60.38 95 LYS A N 1
ATOM 751 C CA . LYS A 1 95 ? 3.578 8.786 -14.429 1.00 60.38 95 LYS A CA 1
ATOM 752 C C . LYS A 1 95 ? 3.719 10.307 -14.260 1.00 60.38 95 LYS A C 1
ATOM 754 O O . LYS A 1 95 ? 4.382 10.955 -15.062 1.00 60.38 95 LYS A O 1
ATOM 759 N N . ASN A 1 96 ? 3.107 10.888 -13.228 1.00 66.62 96 ASN A N 1
ATOM 760 C CA . ASN A 1 96 ? 3.230 12.321 -12.952 1.00 66.62 96 ASN A CA 1
ATOM 761 C C . ASN A 1 96 ? 4.631 12.703 -12.442 1.00 66.62 96 ASN A C 1
ATOM 763 O O . ASN A 1 96 ? 5.129 13.779 -12.767 1.00 66.62 96 ASN A O 1
ATOM 767 N N . ASP A 1 97 ? 5.274 11.802 -11.697 1.00 65.25 97 ASP A N 1
ATOM 768 C CA . ASP A 1 97 ? 6.620 12.008 -11.158 1.00 65.25 97 ASP A CA 1
ATOM 769 C C . ASP A 1 97 ? 7.684 11.736 -12.224 1.00 65.25 97 ASP A C 1
ATOM 771 O O . ASP A 1 97 ? 8.717 12.400 -12.243 1.00 65.25 97 ASP A O 1
ATOM 775 N N . TYR A 1 98 ? 7.398 10.840 -13.179 1.00 64.31 98 TYR A N 1
ATOM 776 C CA . TYR A 1 98 ? 8.245 10.616 -14.355 1.00 64.31 98 TYR A CA 1
ATOM 777 C C . TYR A 1 98 ? 8.499 11.915 -15.130 1.00 64.31 98 TYR A C 1
ATOM 779 O O . TYR A 1 98 ? 9.635 12.226 -15.472 1.00 64.31 98 TYR A O 1
ATOM 787 N N . ASN A 1 99 ? 7.452 12.719 -15.337 1.00 65.69 99 ASN A N 1
ATOM 788 C CA . ASN A 1 99 ? 7.548 13.983 -16.071 1.00 65.69 99 ASN A CA 1
ATOM 789 C C . ASN A 1 99 ? 8.345 15.067 -15.321 1.00 65.69 99 ASN A C 1
ATOM 791 O O . ASN A 1 99 ? 8.759 16.048 -15.932 1.00 65.69 99 ASN A O 1
ATOM 795 N N . GLN A 1 100 ? 8.539 14.912 -14.007 1.00 67.31 100 GLN A N 1
ATOM 796 C CA . GLN A 1 100 ? 9.302 15.842 -13.168 1.00 67.31 100 GLN A CA 1
ATOM 797 C C . GLN A 1 100 ? 10.769 15.429 -13.007 1.00 67.31 100 GLN A C 1
ATOM 799 O O . GLN A 1 100 ? 11.566 16.197 -12.462 1.00 67.31 100 GLN A O 1
ATOM 804 N N . LEU A 1 101 ? 11.151 14.237 -13.478 1.00 65.56 101 LEU A N 1
ATOM 805 C CA . LEU A 1 101 ? 12.548 13.832 -13.506 1.00 65.56 101 LEU A CA 1
ATOM 806 C C . LEU A 1 101 ? 13.299 14.718 -14.501 1.00 65.56 101 LEU A C 1
ATOM 808 O O . LEU A 1 101 ? 13.166 14.568 -15.716 1.00 65.56 101 LEU A O 1
ATOM 812 N N . ASN A 1 102 ? 14.102 15.646 -13.971 1.00 58.12 102 ASN A N 1
ATOM 813 C CA . ASN A 1 102 ? 14.941 16.522 -14.775 1.00 58.12 102 ASN A CA 1
ATOM 814 C C . ASN A 1 102 ? 16.073 15.714 -15.435 1.00 58.12 102 ASN A C 1
ATOM 816 O O . ASN A 1 102 ? 17.204 15.657 -14.947 1.00 58.12 102 ASN A O 1
ATOM 820 N N . CYS A 1 103 ? 15.756 15.065 -16.556 1.00 57.28 103 CYS A N 1
ATOM 821 C CA . CYS A 1 103 ? 16.700 14.310 -17.378 1.00 57.28 103 CYS A CA 1
ATOM 822 C C . CYS A 1 103 ? 17.761 15.212 -18.035 1.00 57.28 103 CYS A C 1
ATOM 824 O O . CYS A 1 103 ? 18.691 14.701 -18.651 1.00 57.28 103 CYS A O 1
ATOM 826 N N . GLU A 1 104 ? 17.643 16.534 -17.888 1.00 49.84 104 GLU A N 1
ATOM 827 C CA . GLU A 1 104 ? 18.572 17.533 -18.416 1.00 49.84 104 GLU A CA 1
ATOM 828 C C . GLU A 1 104 ? 19.895 17.578 -17.628 1.00 49.84 104 GLU A C 1
ATOM 830 O O . GLU A 1 104 ? 20.957 17.749 -18.219 1.00 49.84 104 GLU A O 1
ATOM 835 N N . HIS A 1 105 ? 19.871 17.364 -16.302 1.00 47.59 105 HIS A N 1
ATOM 836 C CA . HIS A 1 105 ? 21.084 17.442 -15.464 1.00 47.59 105 HIS A CA 1
ATOM 837 C C . HIS A 1 105 ? 21.892 16.134 -15.428 1.00 47.59 105 HIS A C 1
ATOM 839 O O . HIS A 1 105 ? 23.080 16.127 -15.113 1.00 47.59 105 HIS A O 1
ATOM 845 N N . ALA A 1 106 ? 21.260 15.018 -15.794 1.00 52.59 106 ALA A N 1
ATOM 846 C CA . ALA A 1 106 ? 21.927 13.756 -16.079 1.00 52.59 106 ALA A CA 1
ATOM 847 C C . ALA A 1 106 ? 21.927 13.581 -17.598 1.00 52.59 106 ALA A C 1
ATOM 849 O O . ALA A 1 106 ? 21.096 12.842 -18.123 1.00 52.59 106 ALA A O 1
ATOM 850 N N . GLY A 1 107 ? 22.829 14.291 -18.288 1.00 49.28 107 GLY A N 1
ATOM 851 C CA . GLY A 1 107 ? 22.881 14.480 -19.749 1.00 49.28 107 GLY A CA 1
ATOM 852 C C . GLY A 1 107 ? 22.973 13.226 -20.632 1.00 49.28 107 GLY A C 1
ATOM 853 O O . GLY A 1 107 ? 23.393 13.322 -21.774 1.00 49.28 107 GLY A O 1
ATOM 854 N N . ARG A 1 108 ? 22.611 12.045 -20.124 1.00 52.53 108 ARG A N 1
ATOM 855 C CA . ARG A 1 108 ? 22.609 10.758 -20.821 1.00 52.53 108 ARG A CA 1
ATOM 856 C C . ARG A 1 108 ? 21.359 9.910 -20.568 1.00 52.53 108 ARG A C 1
ATOM 858 O O . ARG A 1 108 ? 21.244 8.846 -21.159 1.00 52.53 108 ARG A O 1
ATOM 865 N N . CYS A 1 109 ? 20.401 10.344 -19.738 1.00 50.66 109 CYS A N 1
ATOM 866 C CA . CYS A 1 109 ? 19.141 9.598 -19.587 1.00 50.66 109 CYS A CA 1
ATOM 867 C C . CYS A 1 109 ? 18.270 9.660 -20.844 1.00 50.66 109 CYS A C 1
ATOM 869 O O . CYS A 1 109 ? 17.707 8.643 -21.231 1.00 50.66 109 CYS A O 1
ATOM 871 N N . SER A 1 110 ? 18.229 10.809 -21.525 1.00 48.44 110 SER A N 1
ATOM 872 C CA . SER A 1 110 ? 17.609 10.920 -22.855 1.00 48.44 110 SER A CA 1
ATOM 873 C C . SER A 1 110 ? 18.325 10.037 -23.888 1.00 48.44 110 SER A C 1
ATOM 875 O O . SER A 1 110 ? 17.686 9.356 -24.682 1.00 48.44 110 SER A O 1
ATOM 877 N N . GLU A 1 111 ? 19.657 9.967 -23.815 1.00 51.00 111 GLU A N 1
ATOM 878 C CA . GLU A 1 111 ? 20.464 9.176 -24.745 1.00 51.00 111 GLU A CA 1
ATOM 879 C C . GLU A 1 111 ? 20.304 7.665 -24.529 1.00 51.00 111 GLU A C 1
ATOM 881 O O . GLU A 1 111 ? 20.182 6.942 -25.506 1.00 51.00 111 GLU A O 1
ATOM 886 N N . TYR A 1 112 ? 20.202 7.174 -23.288 1.00 50.44 112 TYR A N 1
ATOM 887 C CA . TYR A 1 112 ? 19.946 5.753 -23.020 1.00 50.44 112 TYR A CA 1
ATOM 888 C C . TYR A 1 112 ? 18.488 5.339 -23.188 1.00 50.44 112 TYR A C 1
ATOM 890 O O . TYR A 1 112 ? 18.250 4.241 -23.677 1.00 50.44 112 TYR A O 1
ATOM 898 N N . MET A 1 113 ? 17.517 6.186 -22.832 1.00 50.56 113 MET A N 1
ATOM 899 C CA . MET A 1 113 ? 16.103 5.886 -23.094 1.00 50.56 113 MET A CA 1
ATOM 900 C C . MET A 1 113 ? 15.802 5.903 -24.600 1.00 50.56 113 MET A C 1
ATOM 902 O O . MET A 1 113 ? 15.101 5.017 -25.075 1.00 50.56 113 MET A O 1
ATOM 906 N N . GLY A 1 114 ? 16.408 6.823 -25.363 1.00 47.38 114 GLY A N 1
ATOM 907 C CA . GLY A 1 114 ? 16.364 6.816 -26.831 1.00 47.38 114 GLY A CA 1
ATOM 908 C C . GLY A 1 114 ? 17.211 5.706 -27.473 1.00 47.38 114 GLY A C 1
ATOM 909 O O . GLY A 1 114 ? 16.829 5.158 -28.502 1.00 47.38 114 GLY A O 1
ATOM 910 N N . GLN A 1 115 ? 18.332 5.298 -26.863 1.00 45.97 115 GLN A N 1
ATOM 911 C CA . GLN A 1 115 ? 19.112 4.148 -27.341 1.00 45.97 115 GLN A CA 1
ATOM 912 C C . GLN A 1 115 ? 18.467 2.799 -27.015 1.00 45.97 115 GLN A C 1
ATOM 914 O O . GLN A 1 115 ? 18.744 1.828 -27.717 1.00 45.97 115 GLN A O 1
ATOM 919 N N . GLN A 1 116 ? 17.594 2.707 -26.011 1.00 49.97 116 GLN A N 1
ATOM 920 C CA . GLN A 1 116 ? 16.854 1.475 -25.735 1.00 49.97 116 GLN A CA 1
ATOM 921 C C . GLN A 1 116 ? 15.788 1.182 -26.801 1.00 49.97 116 GLN A C 1
ATOM 923 O O . GLN A 1 116 ? 15.496 0.016 -27.049 1.00 49.97 116 GLN A O 1
ATOM 928 N N . GLU A 1 117 ? 15.312 2.207 -27.516 1.00 45.44 117 GLU A N 1
ATOM 929 C CA . GLU A 1 117 ? 14.572 2.049 -28.778 1.00 45.44 117 GLU A CA 1
ATOM 930 C C . GLU A 1 117 ? 15.467 1.497 -29.909 1.00 45.44 117 GLU A C 1
ATOM 932 O O . GLU A 1 117 ? 15.002 0.727 -30.744 1.00 45.44 117 GLU A O 1
ATOM 937 N N . THR A 1 118 ? 16.770 1.814 -29.921 1.00 41.97 118 THR A N 1
ATOM 938 C CA . THR A 1 118 ? 17.723 1.334 -30.950 1.00 41.97 118 THR A CA 1
ATOM 939 C C . THR A 1 118 ? 18.388 -0.013 -30.642 1.00 41.97 118 THR A C 1
ATOM 941 O O . THR A 1 118 ? 18.991 -0.613 -31.528 1.00 41.97 118 THR A O 1
ATOM 944 N N . LEU A 1 119 ? 18.286 -0.497 -29.399 1.00 43.78 119 LEU A N 1
ATOM 945 C CA . LEU A 1 119 ? 18.738 -1.828 -28.973 1.00 43.78 119 LEU A CA 1
ATOM 946 C C . LEU A 1 119 ? 17.589 -2.844 -28.905 1.00 43.78 119 LEU A C 1
ATOM 948 O O . LEU A 1 119 ? 17.761 -3.926 -28.349 1.00 43.78 119 LEU A O 1
ATOM 952 N N . SER A 1 120 ? 16.441 -2.515 -29.500 1.00 40.72 120 SER A N 1
ATOM 953 C CA . SER A 1 120 ? 15.478 -3.516 -29.940 1.00 40.72 120 SER A CA 1
ATOM 954 C C . SER A 1 120 ? 15.986 -4.122 -31.256 1.00 40.72 120 SER A C 1
ATOM 956 O O . SER A 1 120 ? 16.047 -3.410 -32.265 1.00 40.72 120 SER A O 1
ATOM 958 N N . PRO A 1 121 ? 16.402 -5.403 -31.308 1.00 37.28 121 PRO A N 1
ATOM 959 C CA . PRO A 1 121 ? 16.477 -6.088 -32.585 1.00 37.28 121 PRO A CA 1
ATOM 960 C C . PRO A 1 121 ? 15.043 -6.184 -33.102 1.00 37.28 121 PRO A C 1
ATOM 962 O O . PRO A 1 121 ? 14.215 -6.856 -32.495 1.00 37.28 121 PRO A O 1
ATOM 965 N N . GLY A 1 122 ? 14.761 -5.459 -34.185 1.00 43.62 122 GLY A N 1
ATOM 966 C CA . GLY A 1 122 ? 13.432 -5.382 -34.772 1.00 43.62 122 GLY A CA 1
ATOM 967 C C . GLY A 1 122 ? 12.758 -6.747 -34.891 1.00 43.62 122 GLY A C 1
ATOM 968 O O . GLY A 1 122 ? 13.239 -7.609 -35.628 1.00 43.62 122 GLY A O 1
ATOM 969 N N . VAL A 1 123 ? 11.638 -6.879 -34.180 1.00 36.53 123 VAL A N 1
ATOM 970 C CA . VAL A 1 123 ? 10.468 -7.708 -34.486 1.00 36.53 123 VAL A CA 1
ATOM 971 C C . VAL A 1 123 ? 9.250 -6.963 -33.956 1.00 36.53 123 VAL A C 1
ATOM 973 O O . VAL A 1 123 ? 9.295 -6.551 -32.776 1.00 36.53 123 VAL A O 1
#

Sequence (123 aa):
MKRNRKFDSGFTLIELLVVIAIIAVLVSLLLPAVQQAREAARRTQCKNNMKQLGLAMHNYHDTFLTFPIGNLYAGTTTSNGWSWLAYLLPYVELKNDYNQLNCEHAGRCSEYMGQQETLSPGV

Radius of gyration: 30.6 Å; chains: 1; bounding box: 87×39×73 Å

pLDDT: mean 72.78, std 16.72, range [36.53, 95.81]

Secondary structure (DSSP, 8-state):
---------PPPHHHHHHHHHHHHHHHHHHHHHHHHHHHHHHHHHHHHHHHHHHHHHHHHHHHHSSPPPSB---SSTT--PPBHHHHHTTTTT-HHHHTTS-TTTSTTHHHHHHHHHHTS---